Protein AF-A7RT12-F1 (afdb_monomer)

pLDDT: mean 87.35, std 10.57, range [43.41, 96.38]

Structure (mmCIF, N/CA/C/O backbone):
d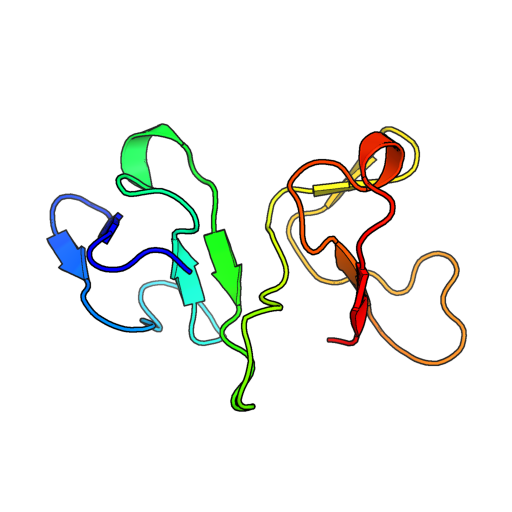ata_AF-A7RT12-F1
#
_entry.id   AF-A7RT12-F1
#
loop_
_atom_site.group_PDB
_atom_site.id
_atom_site.type_symbol
_atom_site.label_atom_id
_atom_site.label_alt_id
_atom_site.label_comp_id
_atom_site.label_asym_id
_atom_site.label_entity_id
_atom_site.label_seq_id
_atom_site.pdbx_PDB_ins_code
_atom_site.Cartn_x
_atom_site.Cartn_y
_atom_site.Cartn_z
_atom_site.occupancy
_atom_site.B_iso_or_equiv
_atom_site.auth_seq_id
_atom_site.auth_comp_id
_atom_site.auth_asym_id
_atom_site.auth_atom_id
_atom_site.pdbx_PDB_model_num
ATOM 1 N N . CYS A 1 1 ? 4.682 2.999 10.184 1.00 82.56 1 CYS A N 1
ATOM 2 C CA . CYS A 1 1 ? 3.494 2.591 10.966 1.00 82.56 1 CYS A CA 1
ATOM 3 C C . CYS A 1 1 ? 3.199 3.643 12.015 1.00 82.56 1 CYS A C 1
ATOM 5 O O . CYS A 1 1 ? 4.141 4.276 12.472 1.00 82.56 1 CYS A O 1
ATOM 7 N N . VAL A 1 2 ? 1.942 3.785 12.434 1.00 87.81 2 VAL A N 1
ATOM 8 C CA . VAL A 1 2 ? 1.566 4.548 13.631 1.00 87.81 2 VAL A CA 1
ATOM 9 C C . VAL A 1 2 ? 0.986 3.576 14.649 1.00 87.81 2 VAL A C 1
ATOM 11 O O . VAL A 1 2 ? 0.117 2.773 14.316 1.00 87.81 2 VAL A O 1
ATOM 14 N N . PHE A 1 3 ? 1.490 3.632 15.877 1.00 88.50 3 PHE A N 1
ATOM 15 C CA . PHE A 1 3 ? 0.986 2.843 16.994 1.00 88.50 3 PHE A CA 1
ATOM 16 C C . PHE A 1 3 ? 0.623 3.781 18.152 1.00 88.50 3 PHE A C 1
ATOM 18 O O . PHE A 1 3 ? 1.405 4.685 18.446 1.00 88.50 3 PHE A O 1
ATOM 25 N N . PRO A 1 4 ? -0.518 3.567 18.830 1.00 93.25 4 PRO A N 1
ATOM 26 C CA . PRO A 1 4 ? -1.614 2.675 18.445 1.00 93.25 4 PRO A CA 1
ATOM 27 C C . PRO A 1 4 ? -2.333 3.132 17.167 1.00 93.25 4 PRO A C 1
ATOM 29 O O . PRO A 1 4 ? -2.418 4.326 16.893 1.00 93.25 4 PRO A O 1
ATOM 32 N N . PHE A 1 5 ? -2.941 2.188 16.448 1.00 94.19 5 PHE A N 1
ATOM 33 C CA . PHE A 1 5 ? -3.926 2.498 15.408 1.00 94.19 5 PHE A CA 1
ATOM 34 C C . PHE A 1 5 ? -5.254 1.772 15.627 1.00 94.19 5 PHE A C 1
ATOM 36 O O . PHE A 1 5 ? -5.295 0.698 16.229 1.00 94.19 5 PHE A O 1
ATOM 43 N N . VAL A 1 6 ? -6.345 2.355 15.131 1.00 96.38 6 VAL A N 1
ATOM 44 C CA . VAL A 1 6 ? -7.689 1.759 15.157 1.00 96.38 6 VAL A CA 1
ATOM 45 C C . VAL A 1 6 ? -7.967 1.039 13.841 1.00 96.38 6 VAL A C 1
ATOM 47 O O . VAL A 1 6 ? -7.794 1.630 12.779 1.00 96.38 6 VAL A O 1
ATOM 50 N N . TYR A 1 7 ? -8.406 -0.219 13.919 1.00 95.44 7 TYR A N 1
ATOM 51 C CA . TYR A 1 7 ? -8.929 -1.011 12.805 1.00 95.44 7 TYR A CA 1
ATOM 52 C C . TYR A 1 7 ? -10.162 -1.802 13.253 1.00 95.44 7 TYR A C 1
ATOM 54 O O . TYR A 1 7 ? -10.099 -2.590 14.200 1.00 95.44 7 TYR A O 1
ATOM 62 N N . ARG A 1 8 ? -11.283 -1.603 12.560 1.00 94.06 8 ARG A N 1
ATOM 63 C CA . ARG A 1 8 ? -12.617 -2.152 12.853 1.00 94.06 8 ARG A CA 1
ATOM 64 C C . ARG A 1 8 ? -13.018 -1.943 14.314 1.00 94.06 8 ARG A C 1
ATOM 66 O O . ARG A 1 8 ? -13.447 -2.881 14.982 1.00 94.06 8 ARG A O 1
ATOM 73 N N . GLY A 1 9 ? -12.803 -0.729 14.818 1.00 94.56 9 GLY A N 1
ATOM 74 C CA . GLY A 1 9 ? -13.089 -0.358 16.209 1.00 94.56 9 GLY A CA 1
ATOM 75 C C . GLY A 1 9 ? -12.146 -0.960 17.262 1.00 94.56 9 GLY A C 1
ATOM 76 O O . GLY A 1 9 ? -12.314 -0.689 18.448 1.00 94.56 9 GLY A O 1
ATOM 77 N N . LYS A 1 10 ? -11.131 -1.743 16.869 1.00 95.38 10 LYS A N 1
ATOM 78 C CA . LYS A 1 10 ? -10.129 -2.312 17.781 1.00 95.38 10 LYS A CA 1
ATOM 79 C C . LYS A 1 10 ? -8.807 -1.555 17.680 1.00 95.38 10 LYS A C 1
ATOM 81 O O . LYS A 1 10 ? -8.356 -1.227 16.587 1.00 95.38 10 LYS A O 1
ATOM 86 N N . ARG A 1 11 ? -8.164 -1.310 18.824 1.00 94.94 11 ARG A N 1
ATOM 87 C CA . ARG A 1 11 ? -6.817 -0.725 18.895 1.00 94.94 11 ARG A CA 1
ATOM 88 C C . ARG A 1 11 ? -5.735 -1.791 18.717 1.00 94.94 11 ARG A C 1
ATOM 90 O O . ARG A 1 11 ? -5.801 -2.856 19.330 1.00 94.94 11 ARG A O 1
ATOM 97 N N . TYR A 1 12 ? -4.724 -1.468 17.920 1.00 92.50 12 TYR A N 1
ATOM 98 C CA . TYR A 1 12 ? -3.557 -2.296 17.640 1.00 92.50 12 TYR A CA 1
ATOM 99 C C . TYR A 1 12 ? -2.276 -1.525 17.974 1.00 92.50 12 TYR A C 1
ATOM 101 O O . TYR A 1 12 ? -2.044 -0.439 17.449 1.00 92.50 12 TYR A O 1
ATOM 109 N N . ASN A 1 13 ? -1.438 -2.108 18.836 1.00 92.12 13 ASN A N 1
ATOM 110 C CA . ASN A 1 13 ? -0.144 -1.547 19.260 1.00 92.12 13 ASN A CA 1
ATOM 111 C C . ASN A 1 13 ? 1.048 -2.147 18.498 1.00 92.12 13 ASN A C 1
ATOM 113 O O . ASN A 1 13 ? 2.198 -1.846 18.793 1.00 92.12 13 ASN A O 1
ATOM 117 N N . SER A 1 14 ? 0.777 -3.044 17.557 1.00 89.06 14 SER A N 1
ATOM 118 C CA . SER A 1 14 ? 1.780 -3.741 16.766 1.00 89.06 14 SER A CA 1
ATOM 119 C C . SER A 1 14 ? 1.190 -4.137 15.418 1.00 89.06 14 SER A C 1
ATOM 121 O O . SER A 1 14 ? -0.018 -4.021 15.179 1.00 89.06 14 SER A O 1
ATOM 123 N N . CYS A 1 15 ? 2.053 -4.589 14.514 1.00 89.31 15 CYS A N 1
ATOM 124 C CA . CYS A 1 15 ? 1.627 -5.128 13.234 1.00 89.31 15 CYS A CA 1
ATOM 125 C C . CYS A 1 15 ? 0.658 -6.299 13.431 1.00 89.31 15 CYS A C 1
ATOM 127 O O . CYS A 1 15 ? 0.903 -7.203 14.228 1.00 89.31 15 CYS A O 1
ATOM 129 N N . THR A 1 16 ? -0.423 -6.320 12.660 1.00 88.94 16 THR A N 1
ATOM 130 C CA . THR A 1 16 ? -1.433 -7.374 12.702 1.00 88.94 16 THR A CA 1
ATOM 131 C C . THR A 1 16 ? -1.521 -8.108 11.371 1.00 88.94 16 THR A C 1
ATOM 133 O O . THR A 1 16 ? -1.256 -7.543 10.319 1.00 88.94 16 THR A O 1
ATOM 136 N N . ARG A 1 17 ? -1.918 -9.382 11.391 1.00 90.00 17 ARG A N 1
ATOM 137 C CA . ARG A 1 17 ? -2.290 -10.143 10.180 1.00 90.00 17 ARG A CA 1
ATOM 138 C C . ARG A 1 17 ? -3.808 -10.166 9.968 1.00 90.00 17 ARG A C 1
ATOM 140 O O . ARG A 1 17 ? -4.318 -10.974 9.197 1.00 90.00 17 ARG A O 1
ATOM 147 N N . ALA A 1 18 ? -4.551 -9.307 10.672 1.00 90.00 18 ALA A N 1
ATOM 148 C CA . ALA A 1 18 ? -6.004 -9.252 10.579 1.00 90.00 18 ALA A CA 1
ATOM 149 C C . ALA A 1 18 ? -6.446 -9.002 9.128 1.00 90.00 18 ALA A C 1
ATOM 151 O O . ALA A 1 18 ? -6.123 -7.964 8.553 1.00 90.00 18 ALA A O 1
ATOM 152 N N . ARG A 1 19 ? -7.168 -9.977 8.553 1.00 87.94 19 ARG A N 1
ATOM 153 C CA . ARG A 1 19 ? -7.659 -9.980 7.161 1.00 87.94 19 ARG A CA 1
ATOM 154 C C . ARG A 1 19 ? -6.589 -9.652 6.110 1.00 87.94 19 ARG A C 1
ATOM 156 O O . ARG A 1 19 ? -6.891 -9.012 5.106 1.00 87.94 19 ARG A O 1
ATOM 163 N N . HIS A 1 20 ? -5.348 -10.085 6.328 1.00 84.25 20 HIS A N 1
ATOM 164 C CA . HIS A 1 20 ? -4.259 -9.789 5.406 1.00 84.25 20 HIS A CA 1
ATOM 165 C C . HIS A 1 20 ? -3.218 -10.913 5.352 1.00 84.25 20 HIS A C 1
ATOM 167 O O . HIS A 1 20 ? -2.898 -11.534 6.364 1.00 84.25 20 HIS A O 1
ATOM 173 N N . ASN A 1 21 ? -2.642 -11.150 4.171 1.00 84.44 21 ASN A N 1
ATOM 174 C CA . ASN A 1 21 ? -1.680 -12.242 3.961 1.00 84.44 21 ASN A CA 1
ATOM 175 C C . ASN A 1 21 ? -0.321 -11.970 4.639 1.00 84.44 21 ASN A C 1
ATOM 177 O O . ASN A 1 21 ? 0.354 -12.891 5.111 1.00 84.44 21 ASN A O 1
ATOM 181 N N . ARG A 1 22 ? 0.066 -10.691 4.724 1.00 81.31 22 ARG A N 1
ATOM 182 C CA . ARG A 1 22 ? 1.290 -10.204 5.385 1.00 81.31 22 ARG A CA 1
ATOM 183 C C . ARG A 1 22 ? 0.938 -9.352 6.610 1.00 81.31 22 ARG A C 1
ATOM 185 O O . ARG A 1 22 ? -0.112 -8.705 6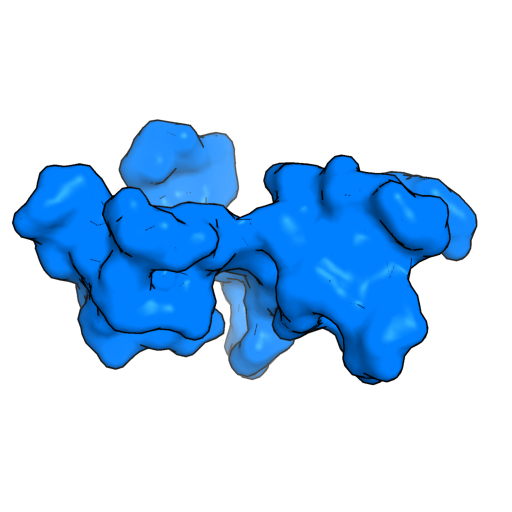.582 1.00 81.31 22 ARG A O 1
ATOM 192 N N . PRO A 1 23 ? 1.785 -9.340 7.659 1.00 87.81 23 PRO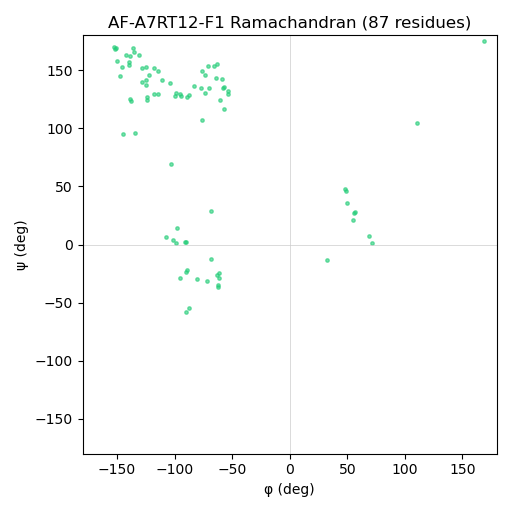 A N 1
ATOM 193 C CA . PRO A 1 23 ? 1.605 -8.429 8.782 1.00 87.81 23 PRO A CA 1
ATOM 194 C C . PRO A 1 23 ? 1.615 -6.984 8.288 1.00 87.81 23 PRO A C 1
ATOM 196 O O . PRO A 1 23 ? 2.455 -6.598 7.476 1.00 87.81 23 PRO A O 1
ATOM 199 N N . TRP A 1 24 ? 0.664 -6.202 8.773 1.00 88.88 24 TRP A N 1
ATOM 200 C CA . TRP A 1 24 ? 0.431 -4.834 8.351 1.00 88.88 24 TRP A CA 1
ATOM 201 C C . TRP A 1 24 ? 0.113 -3.935 9.543 1.00 88.88 24 TRP A C 1
ATOM 203 O O . TRP A 1 24 ? -0.243 -4.401 10.626 1.00 88.88 24 TRP A O 1
ATOM 213 N N . CYS A 1 25 ? 0.248 -2.635 9.339 1.00 90.06 25 CYS A N 1
ATOM 214 C CA . CYS A 1 25 ? -0.062 -1.597 10.313 1.00 90.06 25 CYS A CA 1
ATOM 215 C C . CYS A 1 25 ? -0.747 -0.423 9.611 1.00 90.06 25 CYS A C 1
ATOM 217 O O . CYS A 1 25 ? -0.520 -0.198 8.419 1.00 90.06 25 CYS A O 1
ATOM 219 N N . ALA A 1 26 ? -1.545 0.366 10.326 1.00 91.56 26 ALA A N 1
ATOM 220 C CA . ALA A 1 26 ? -1.942 1.657 9.780 1.00 91.56 26 ALA A CA 1
ATOM 221 C C . ALA A 1 26 ? -0.748 2.621 9.777 1.00 91.56 26 ALA A C 1
ATOM 223 O O . ALA A 1 26 ? 0.185 2.503 10.582 1.00 91.56 26 ALA A O 1
ATOM 224 N N . ILE A 1 27 ? -0.778 3.587 8.862 1.00 88.19 27 ILE A N 1
ATOM 225 C CA . ILE A 1 27 ? 0.160 4.722 8.874 1.00 88.19 27 ILE A CA 1
ATOM 226 C C . ILE A 1 27 ? -0.466 6.003 9.429 1.00 88.19 27 ILE A C 1
ATOM 228 O O . ILE A 1 27 ? 0.179 7.045 9.454 1.00 88.19 27 ILE A O 1
ATOM 232 N N . THR A 1 28 ? -1.709 5.911 9.892 1.00 91.00 28 THR A N 1
ATOM 233 C CA . THR A 1 28 ? -2.434 6.961 10.601 1.00 91.00 28 THR A CA 1
ATOM 234 C C . THR A 1 28 ? -3.064 6.376 11.871 1.00 91.00 28 THR A C 1
ATOM 236 O O . THR A 1 28 ? -3.180 5.151 11.988 1.00 91.00 28 THR A O 1
ATOM 239 N N . PRO A 1 29 ? -3.486 7.208 12.840 1.00 94.00 29 PRO A N 1
ATOM 240 C CA . PRO A 1 29 ? -4.127 6.721 14.063 1.00 94.00 29 PRO A CA 1
ATOM 241 C C . PRO A 1 29 ? -5.446 5.965 13.831 1.00 94.00 29 PRO A C 1
ATOM 243 O O . PRO A 1 29 ? -5.831 5.146 14.667 1.00 94.00 29 PRO A O 1
ATOM 246 N N . ASN A 1 30 ? -6.154 6.218 12.724 1.00 95.06 30 ASN A N 1
ATOM 247 C CA . ASN A 1 30 ? -7.456 5.612 12.457 1.00 95.06 30 ASN A CA 1
ATOM 248 C C . ASN A 1 30 ? -7.570 5.086 11.020 1.00 95.06 30 ASN A C 1
ATOM 250 O O . ASN A 1 30 ? -7.950 5.803 10.094 1.00 95.06 30 ASN A O 1
ATOM 254 N N . TYR A 1 31 ? -7.310 3.788 10.850 1.00 93.56 31 TYR A N 1
ATOM 255 C CA . TYR A 1 31 ? -7.467 3.132 9.555 1.00 93.56 31 TYR A CA 1
ATOM 256 C C . TYR A 1 31 ? -8.913 3.173 9.056 1.00 93.56 31 TYR A C 1
ATOM 258 O O . TYR A 1 31 ? -9.133 3.264 7.851 1.00 93.56 31 TYR A O 1
ATOM 266 N N . ASP A 1 32 ? -9.900 3.092 9.949 1.00 93.00 32 ASP A N 1
ATOM 267 C CA . ASP A 1 32 ? -11.308 2.999 9.549 1.00 93.00 32 ASP A CA 1
ATOM 268 C 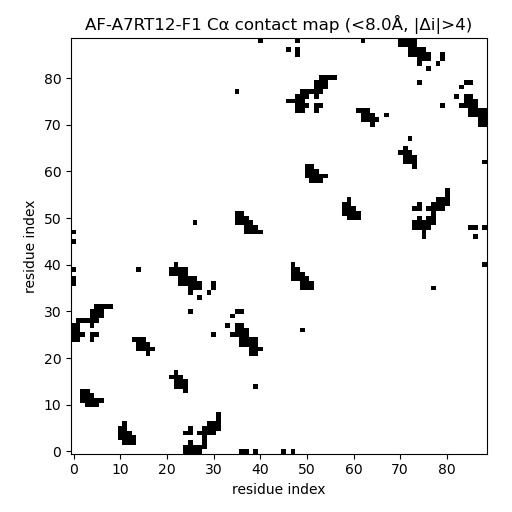C . ASP A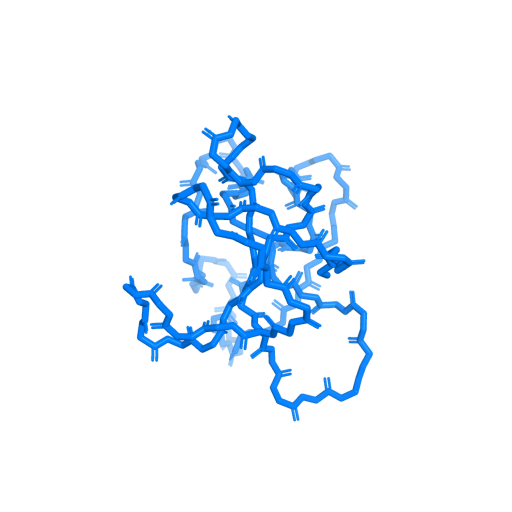 1 32 ? -11.772 4.257 8.797 1.00 93.00 32 ASP A C 1
ATOM 270 O O . ASP A 1 32 ? -12.648 4.174 7.932 1.00 93.00 32 ASP A O 1
ATOM 274 N N . VAL A 1 33 ? -11.125 5.395 9.072 1.00 93.69 33 VAL A N 1
ATOM 275 C CA . VAL A 1 33 ? -11.338 6.672 8.382 1.00 93.69 33 VAL A CA 1
ATOM 276 C C . VAL A 1 33 ? -10.404 6.796 7.178 1.00 93.69 33 VAL A C 1
ATOM 278 O O . VAL A 1 33 ? -10.868 6.913 6.043 1.00 93.69 33 VAL A O 1
ATOM 281 N N . ASP A 1 34 ? -9.092 6.721 7.408 1.00 91.38 34 ASP A N 1
ATOM 282 C CA . ASP A 1 34 ? -8.098 7.108 6.400 1.00 91.38 34 ASP A CA 1
ATOM 283 C C . ASP A 1 34 ? -7.843 6.014 5.357 1.00 91.38 34 ASP A C 1
ATOM 285 O O . ASP A 1 34 ? -7.491 6.291 4.209 1.00 91.38 34 ASP A O 1
ATOM 289 N N . LYS A 1 35 ? -8.008 4.746 5.754 1.00 91.00 35 LYS A N 1
ATOM 290 C CA . LYS A 1 35 ? -7.728 3.546 4.945 1.00 91.00 35 LYS A CA 1
ATOM 291 C C . LYS A 1 35 ? -6.294 3.506 4.408 1.00 91.00 35 LYS A C 1
ATOM 293 O O . LYS A 1 35 ? -6.030 2.897 3.369 1.00 91.00 35 LYS A O 1
ATOM 298 N N . LEU A 1 36 ? -5.374 4.149 5.127 1.00 88.81 36 LEU A N 1
ATOM 299 C CA . LEU A 1 36 ? -3.952 4.180 4.827 1.00 88.81 36 LEU A CA 1
ATOM 300 C C . LEU A 1 36 ? -3.209 3.178 5.702 1.00 88.81 36 LEU A C 1
ATOM 302 O O . LEU A 1 36 ? -3.316 3.178 6.932 1.00 88.81 36 LEU A O 1
ATOM 306 N N . TRP A 1 37 ? -2.424 2.323 5.065 1.00 90.19 37 TRP A N 1
ATOM 307 C CA . TRP A 1 37 ? -1.749 1.235 5.751 1.00 90.19 37 TRP A CA 1
ATOM 308 C C . TRP A 1 37 ? -0.447 0.851 5.072 1.00 90.19 37 TRP A C 1
ATOM 310 O O . TRP A 1 37 ? -0.162 1.286 3.960 1.00 90.19 37 TRP A O 1
ATOM 320 N N . GLY A 1 38 ? 0.346 0.028 5.747 1.00 87.94 38 GLY A N 1
ATOM 321 C CA . GLY A 1 38 ? 1.565 -0.514 5.184 1.00 87.94 38 GLY A CA 1
ATOM 322 C C . GLY A 1 38 ? 1.881 -1.922 5.639 1.00 87.94 38 GLY A C 1
ATOM 323 O O . GLY A 1 38 ? 1.481 -2.345 6.722 1.00 87.94 38 GLY A O 1
ATOM 324 N N . ASN A 1 39 ? 2.599 -2.657 4.788 1.00 86.12 39 ASN A N 1
ATOM 325 C CA . ASN A 1 39 ? 3.142 -3.960 5.160 1.00 86.12 39 ASN A CA 1
ATOM 326 C C . ASN A 1 39 ? 4.324 -3.751 6.101 1.00 86.12 39 ASN A C 1
ATOM 328 O O . ASN A 1 39 ? 5.248 -3.004 5.784 1.00 86.12 39 ASN A O 1
ATOM 332 N N . CYS A 1 40 ? 4.321 -4.469 7.215 1.00 79.75 40 CYS A N 1
ATOM 333 C CA . CYS A 1 40 ? 5.482 -4.545 8.078 1.00 79.75 40 CYS A CA 1
ATOM 334 C C . CYS A 1 40 ? 6.499 -5.482 7.424 1.00 79.75 40 CYS A C 1
ATOM 336 O O . CYS A 1 40 ? 6.290 -6.697 7.364 1.00 79.75 40 CYS A O 1
ATOM 338 N N . ALA A 1 41 ? 7.582 -4.922 6.890 1.00 69.94 41 ALA A N 1
ATOM 339 C CA . ALA A 1 41 ? 8.755 -5.710 6.544 1.00 69.94 41 ALA A CA 1
ATOM 340 C C . ALA A 1 41 ? 9.418 -6.154 7.857 1.00 69.94 41 ALA A C 1
ATOM 342 O O . ALA A 1 41 ? 9.547 -5.358 8.781 1.00 69.94 41 ALA A O 1
ATOM 343 N N . GLY A 1 42 ? 9.815 -7.422 7.973 1.00 56.72 42 GLY A N 1
ATOM 344 C CA . GLY A 1 42 ? 10.474 -7.973 9.168 1.00 56.72 42 GLY A CA 1
ATOM 345 C C . GLY A 1 42 ? 11.895 -7.441 9.417 1.00 56.72 42 GLY A C 1
ATOM 346 O O . GLY A 1 42 ? 12.721 -8.167 9.956 1.00 56.72 42 GLY A O 1
ATOM 347 N N . GLY A 1 43 ? 12.200 -6.216 8.990 1.00 43.62 43 GLY A N 1
ATOM 348 C CA . GLY A 1 43 ? 13.500 -5.568 9.092 1.00 43.62 43 GLY A CA 1
ATOM 349 C C . GLY A 1 43 ? 13.376 -4.226 9.803 1.00 43.62 43 GLY A C 1
ATOM 350 O O . GLY A 1 43 ? 12.399 -3.503 9.632 1.00 43.62 43 GLY A O 1
ATOM 351 N N . ARG A 1 44 ? 14.373 -3.933 10.638 1.00 43.41 44 ARG A N 1
ATOM 352 C CA . ARG A 1 44 ? 14.530 -2.687 11.393 1.00 43.41 44 ARG A CA 1
ATOM 353 C C . ARG A 1 44 ? 14.470 -1.472 10.458 1.00 43.41 44 ARG A C 1
ATOM 355 O O . ARG A 1 44 ? 15.216 -1.436 9.487 1.00 43.41 44 ARG A O 1
ATOM 362 N N . GLY A 1 45 ? 13.671 -0.474 10.824 1.00 49.03 45 GLY A N 1
ATOM 363 C CA . GLY A 1 45 ? 13.712 0.863 10.230 1.00 49.03 45 GLY A CA 1
ATOM 364 C C . GLY A 1 45 ? 12.490 1.186 9.378 1.00 49.03 45 GLY A C 1
ATOM 365 O O . GLY A 1 45 ? 12.344 0.657 8.286 1.00 49.03 45 GLY A O 1
ATOM 366 N N . ASP A 1 46 ? 11.614 2.014 9.947 1.00 53.41 46 ASP A N 1
ATOM 367 C CA . ASP A 1 46 ? 10.807 3.149 9.448 1.00 53.41 46 ASP A CA 1
ATOM 368 C C . ASP A 1 46 ? 10.258 3.222 8.005 1.00 53.41 46 ASP A C 1
ATOM 370 O O . ASP A 1 46 ? 9.338 4.001 7.749 1.00 53.41 46 ASP A O 1
ATOM 374 N N . GLU A 1 47 ? 10.700 2.396 7.065 1.00 67.50 47 GLU A N 1
ATOM 375 C CA . GLU A 1 47 ? 10.331 2.456 5.652 1.00 67.50 47 GLU A CA 1
ATOM 376 C C . GLU A 1 47 ? 9.314 1.362 5.306 1.00 67.50 47 GLU A C 1
ATOM 378 O O . GLU A 1 47 ? 9.576 0.389 4.601 1.00 67.50 47 GLU A O 1
ATOM 383 N N . CYS A 1 48 ? 8.099 1.524 5.831 1.00 75.81 48 CYS A N 1
ATOM 384 C CA . CYS A 1 48 ? 6.964 0.696 5.427 1.00 75.81 48 CYS A CA 1
ATOM 385 C C . CYS A 1 48 ? 6.434 1.149 4.063 1.00 75.81 48 CYS A C 1
ATOM 387 O O . CYS A 1 48 ? 6.169 2.332 3.854 1.00 75.81 48 CYS A O 1
ATOM 389 N N . CYS A 1 49 ? 6.169 0.193 3.172 1.00 86.00 49 CYS A N 1
ATOM 390 C CA . CYS A 1 49 ? 5.358 0.441 1.985 1.00 86.00 49 CYS A CA 1
ATOM 391 C C . CYS A 1 49 ? 4.013 1.051 2.371 1.00 86.00 49 CYS A C 1
ATOM 393 O O . CYS A 1 49 ? 3.319 0.463 3.194 1.00 86.00 49 CYS A O 1
ATOM 395 N N . VAL A 1 50 ? 3.612 2.150 1.743 1.00 88.12 50 VAL A N 1
ATOM 396 C CA . VAL A 1 50 ? 2.310 2.783 1.959 1.00 88.12 50 VAL A CA 1
ATOM 397 C C . VAL A 1 50 ? 1.342 2.367 0.865 1.00 88.12 50 VAL A C 1
ATOM 399 O O . VAL A 1 50 ? 1.634 2.460 -0.325 1.00 88.12 50 VAL A O 1
ATOM 402 N N . PHE A 1 51 ? 0.161 1.928 1.279 1.00 89.00 51 PHE A N 1
ATOM 403 C CA . PHE A 1 51 ? -0.936 1.550 0.409 1.00 89.00 51 PHE A CA 1
ATOM 404 C C . PHE A 1 51 ? -2.223 2.269 0.834 1.00 89.00 51 PHE A C 1
ATOM 406 O O . PHE A 1 51 ? -2.520 2.350 2.030 1.00 89.00 51 PHE A O 1
ATOM 413 N N . PRO A 1 52 ? -3.029 2.744 -0.131 1.00 92.12 52 PRO A N 1
ATOM 414 C CA . PRO A 1 52 ? -2.689 2.931 -1.546 1.00 92.12 52 PRO A CA 1
ATOM 415 C C . PRO A 1 52 ? -1.563 3.954 -1.776 1.00 92.12 52 PRO A C 1
ATOM 417 O O . PRO A 1 52 ? -1.429 4.906 -1.012 1.00 92.12 52 PRO A O 1
ATOM 420 N N . PHE A 1 53 ? -0.849 3.830 -2.896 1.00 93.38 53 PHE A N 1
ATOM 421 C CA . PHE A 1 53 ? 0.020 4.897 -3.397 1.00 93.38 53 PHE A CA 1
ATOM 422 C C . PHE A 1 53 ? -0.241 5.245 -4.860 1.00 93.38 53 PHE A C 1
ATOM 424 O O . PHE A 1 53 ? -0.682 4.403 -5.644 1.00 93.38 53 PHE A O 1
ATOM 431 N N . ILE A 1 54 ? 0.041 6.493 -5.233 1.00 94.88 54 ILE A N 1
ATOM 432 C CA . ILE A 1 54 ? -0.071 6.984 -6.611 1.00 94.88 54 ILE A CA 1
ATOM 433 C C . ILE A 1 54 ? 1.287 6.881 -7.306 1.00 94.88 54 ILE A C 1
ATOM 435 O O . ILE A 1 54 ? 2.269 7.392 -6.780 1.00 94.88 54 ILE A O 1
ATOM 439 N N . TYR A 1 55 ? 1.328 6.246 -8.480 1.00 95.31 55 TYR A N 1
ATOM 440 C CA . TYR A 1 55 ? 2.483 6.212 -9.378 1.00 95.31 55 TYR A CA 1
ATOM 441 C C . TYR A 1 55 ? 2.060 6.358 -10.844 1.00 95.31 55 TYR A C 1
ATOM 443 O O . TYR A 1 55 ? 1.263 5.563 -11.358 1.00 95.31 55 TYR A O 1
ATOM 451 N N . LYS A 1 56 ? 2.628 7.344 -11.542 1.00 93.81 56 LYS A N 1
ATOM 452 C CA . LYS A 1 56 ? 2.264 7.756 -12.904 1.00 93.81 56 LYS A CA 1
ATOM 453 C C . LYS A 1 56 ? 0.747 7.915 -13.058 1.00 93.81 56 LYS A C 1
ATOM 455 O O . LYS A 1 56 ? 0.150 7.327 -13.962 1.00 93.81 56 LYS A O 1
ATOM 460 N N . GLY A 1 57 ? 0.119 8.613 -12.108 1.00 94.38 57 GLY A N 1
ATOM 461 C CA . GLY A 1 57 ? -1.327 8.857 -12.073 1.00 94.38 57 GLY A CA 1
ATOM 462 C C . GLY A 1 57 ? -2.199 7.623 -11.803 1.00 94.38 57 GLY A C 1
ATOM 463 O O . GLY A 1 57 ? -3.421 7.710 -11.894 1.00 94.38 57 GLY A O 1
ATOM 464 N N . ARG A 1 58 ? -1.614 6.462 -11.475 1.00 94.31 58 ARG A N 1
ATOM 465 C CA . ARG A 1 58 ? -2.355 5.229 -11.154 1.00 94.31 58 ARG A CA 1
ATOM 466 C C . ARG A 1 58 ? -2.216 4.865 -9.684 1.00 94.31 58 ARG A C 1
ATOM 468 O O . ARG A 1 58 ? -1.135 4.982 -9.117 1.00 94.31 58 ARG A O 1
ATOM 475 N N . ARG A 1 59 ? -3.302 4.369 -9.090 1.00 93.75 59 ARG A N 1
ATOM 476 C CA . ARG A 1 59 ? -3.351 3.917 -7.696 1.00 93.75 59 ARG A CA 1
ATOM 477 C C . ARG A 1 59 ? -2.932 2.448 -7.588 1.00 93.75 59 ARG A C 1
ATOM 479 O O . ARG A 1 59 ? -3.487 1.599 -8.281 1.00 93.75 59 ARG A O 1
ATOM 486 N N . TYR A 1 60 ? -1.993 2.151 -6.698 1.00 92.56 60 TYR A N 1
ATOM 487 C CA . TYR A 1 60 ? -1.501 0.804 -6.407 1.00 92.56 60 TYR A CA 1
ATOM 488 C C . TYR A 1 60 ? -1.798 0.450 -4.952 1.00 92.56 60 TYR A C 1
ATOM 490 O O . TYR A 1 60 ? -1.484 1.216 -4.046 1.00 92.56 60 TYR A O 1
ATOM 498 N N . ASN A 1 61 ? -2.398 -0.721 -4.730 1.00 90.38 61 ASN A N 1
ATOM 499 C CA . ASN A 1 61 ? -2.726 -1.251 -3.396 1.00 90.38 61 ASN A CA 1
ATOM 500 C C . ASN A 1 61 ? -1.811 -2.418 -2.982 1.00 90.38 61 ASN A C 1
ATOM 502 O O . ASN A 1 61 ? -2.056 -3.080 -1.981 1.00 90.38 61 ASN A O 1
ATOM 506 N N . ALA A 1 62 ? -0.797 -2.706 -3.791 1.00 88.50 62 ALA A N 1
ATOM 507 C CA . ALA A 1 62 ? 0.182 -3.752 -3.566 1.00 88.50 62 ALA A CA 1
ATOM 508 C C . ALA A 1 62 ? 1.490 -3.355 -4.249 1.00 88.50 62 ALA A C 1
ATOM 510 O O . ALA A 1 62 ? 1.535 -2.416 -5.051 1.00 88.50 62 ALA A O 1
ATOM 511 N N . CYS A 1 63 ? 2.554 -4.081 -3.933 1.00 89.69 63 CYS A N 1
ATOM 512 C CA . CYS A 1 63 ? 3.830 -3.908 -4.601 1.00 89.69 63 CYS A CA 1
ATOM 513 C C . CYS A 1 63 ? 3.692 -4.148 -6.105 1.00 89.69 63 CYS A C 1
ATOM 515 O O . CYS A 1 63 ? 2.971 -5.045 -6.544 1.00 89.69 63 CYS A O 1
ATOM 517 N N . THR A 1 64 ? 4.409 -3.364 -6.899 1.00 90.69 64 THR A N 1
ATOM 518 C CA . THR A 1 64 ? 4.362 -3.423 -8.357 1.00 90.69 64 THR A CA 1
ATOM 519 C C . THR A 1 64 ? 5.743 -3.703 -8.927 1.00 90.69 64 THR A C 1
ATOM 521 O O . THR A 1 64 ? 6.748 -3.257 -8.391 1.00 90.69 64 THR A O 1
ATOM 524 N N . ARG A 1 65 ? 5.819 -4.441 -10.037 1.00 93.06 65 ARG A N 1
ATOM 525 C CA . ARG A 1 65 ? 7.066 -4.610 -10.814 1.00 93.06 65 ARG A CA 1
ATOM 526 C C . ARG A 1 65 ? 7.207 -3.557 -11.915 1.00 93.06 65 ARG A C 1
ATOM 528 O O . ARG A 1 65 ? 8.147 -3.591 -12.704 1.00 93.06 65 ARG A O 1
ATOM 535 N N . ARG A 1 66 ? 6.256 -2.623 -12.006 1.00 91.56 66 ARG A N 1
ATOM 536 C CA . ARG A 1 66 ? 6.209 -1.638 -13.087 1.00 91.56 66 ARG A CA 1
ATOM 537 C C . ARG A 1 66 ? 7.469 -0.780 -13.070 1.00 91.56 66 ARG A C 1
ATOM 539 O O . ARG A 1 66 ? 7.759 -0.151 -12.061 1.00 91.56 66 ARG A O 1
ATOM 546 N N . ASN A 1 67 ? 8.183 -0.742 -14.192 1.00 88.06 67 ASN A N 1
ATOM 547 C CA . ASN A 1 67 ? 9.453 -0.025 -14.341 1.00 88.06 67 ASN A CA 1
ATOM 548 C C . ASN A 1 67 ? 10.540 -0.441 -13.326 1.00 88.06 67 ASN A C 1
ATOM 550 O O . ASN A 1 67 ? 11.415 0.360 -13.016 1.00 88.06 67 ASN A O 1
ATOM 5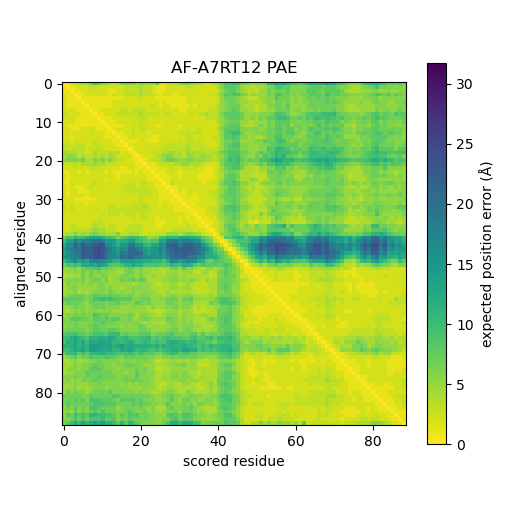54 N N . SER A 1 68 ? 10.517 -1.687 -12.836 1.00 89.56 68 SER A N 1
ATOM 555 C CA . SER A 1 68 ? 11.581 -2.247 -11.997 1.00 89.56 68 SER A CA 1
ATOM 556 C C . SER A 1 68 ? 12.132 -3.532 -12.604 1.00 89.56 68 SER A C 1
ATOM 558 O O . SER A 1 68 ? 11.386 -4.461 -12.903 1.00 89.56 68 SER A O 1
ATOM 560 N N . LYS A 1 69 ? 13.459 -3.585 -12.769 1.00 87.94 69 LYS A N 1
ATOM 561 C CA . LYS A 1 69 ? 14.178 -4.767 -13.274 1.00 87.94 69 LYS A CA 1
ATOM 562 C C . LYS A 1 69 ? 14.606 -5.731 -12.163 1.00 87.94 69 LYS A C 1
ATOM 564 O O . LYS A 1 69 ? 14.873 -6.889 -12.447 1.00 87.94 69 LYS A O 1
ATOM 569 N N . ARG A 1 70 ? 14.708 -5.252 -10.917 1.00 86.88 70 ARG A N 1
ATOM 570 C CA . ARG A 1 70 ? 15.282 -6.014 -9.792 1.00 86.88 70 ARG A CA 1
ATOM 571 C C . ARG A 1 70 ? 14.239 -6.746 -8.952 1.00 86.88 70 ARG A C 1
ATOM 573 O O . ARG A 1 70 ? 14.547 -7.778 -8.375 1.00 86.88 70 ARG A O 1
ATOM 580 N N . GLY A 1 71 ? 13.013 -6.235 -8.882 1.00 87.50 71 GLY A N 1
ATOM 581 C CA . GLY A 1 71 ? 11.990 -6.821 -8.021 1.00 87.50 71 GLY A CA 1
ATOM 582 C C . GLY A 1 71 ? 10.748 -5.948 -7.858 1.00 87.50 71 GLY A C 1
ATOM 583 O O . GLY A 1 71 ? 10.701 -4.830 -8.381 1.00 87.50 71 GLY A O 1
ATOM 584 N N . PRO A 1 72 ? 9.714 -6.455 -7.171 1.00 89.62 72 PRO A N 1
ATOM 585 C CA . PRO A 1 72 ? 8.553 -5.652 -6.820 1.00 89.62 72 PRO A CA 1
ATOM 586 C C . PRO A 1 72 ? 8.956 -4.513 -5.874 1.00 89.62 72 PRO A C 1
ATOM 588 O O . PRO A 1 72 ? 9.817 -4.674 -5.017 1.00 89.62 72 PRO A O 1
ATOM 591 N N . TRP A 1 73 ? 8.329 -3.356 -6.036 1.00 90.00 73 TRP A N 1
ATOM 592 C CA . TRP A 1 73 ? 8.580 -2.168 -5.229 1.00 90.00 73 TR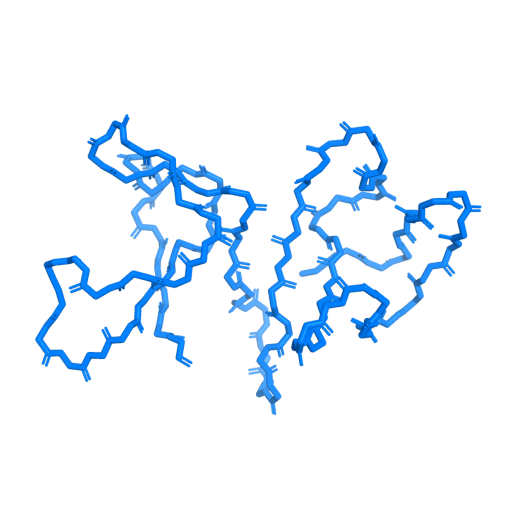P A CA 1
ATOM 593 C C . TRP A 1 73 ? 7.267 -1.512 -4.808 1.00 90.00 73 TRP A C 1
ATOM 595 O O . TRP A 1 73 ? 6.195 -1.808 -5.347 1.00 90.00 73 TRP A O 1
ATOM 605 N N . CYS A 1 74 ? 7.353 -0.616 -3.839 1.00 90.81 74 CYS A N 1
ATOM 606 C CA . CYS A 1 74 ? 6.237 0.156 -3.314 1.00 90.81 74 CYS A CA 1
ATOM 607 C C . CYS A 1 74 ? 6.664 1.600 -3.042 1.00 90.81 74 CYS A C 1
ATOM 609 O O . CYS A 1 74 ? 7.844 1.879 -2.832 1.00 90.81 74 CYS A O 1
ATOM 611 N N . SER A 1 75 ? 5.703 2.520 -3.018 1.00 91.12 75 SER A N 1
ATOM 612 C CA . SER A 1 75 ? 5.949 3.855 -2.471 1.00 91.12 75 SER A CA 1
ATOM 613 C C . SER A 1 75 ? 6.028 3.794 -0.950 1.00 91.12 75 SER A C 1
ATOM 615 O O . SER A 1 75 ? 5.298 3.025 -0.325 1.00 91.12 75 SER A O 1
ATOM 617 N N . LEU A 1 76 ? 6.869 4.636 -0.356 1.00 8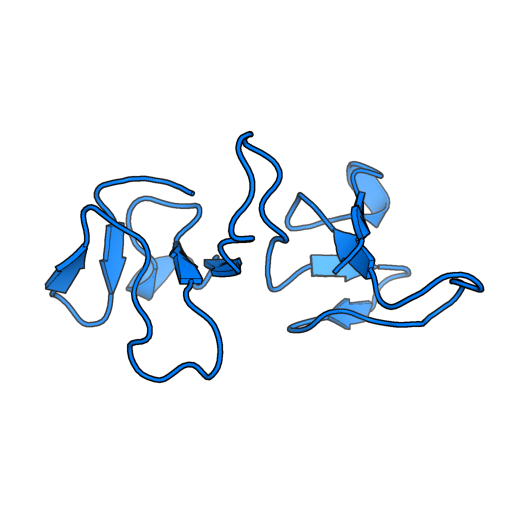8.00 76 LEU A N 1
ATOM 618 C CA . LEU A 1 76 ? 6.922 4.843 1.098 1.00 88.00 76 LEU A CA 1
ATOM 619 C C . LEU A 1 76 ? 5.975 5.968 1.553 1.00 88.00 76 LEU A C 1
ATOM 621 O O . LEU A 1 76 ? 5.916 6.310 2.730 1.00 88.00 76 LEU A O 1
ATOM 625 N N . THR A 1 77 ? 5.229 6.554 0.615 1.00 88.19 77 THR A N 1
ATOM 626 C CA . THR A 1 77 ? 4.203 7.575 0.857 1.00 88.19 77 THR A CA 1
ATOM 627 C C . THR A 1 77 ? 2.944 7.284 0.042 1.00 88.19 77 THR A C 1
ATOM 629 O O . THR A 1 77 ? 2.946 6.449 -0.866 1.00 88.19 77 THR A O 1
ATOM 632 N N . ASN A 1 78 ? 1.853 7.999 0.317 1.00 89.19 78 ASN A N 1
ATOM 633 C CA . ASN A 1 78 ? 0.611 7.872 -0.451 1.00 89.19 78 ASN A CA 1
ATOM 634 C C . ASN A 1 78 ? 0.727 8.406 -1.897 1.00 89.19 78 ASN A C 1
ATOM 636 O O . ASN A 1 78 ? -0.152 8.143 -2.722 1.00 89.19 78 ASN A O 1
ATOM 640 N N . ASN A 1 79 ? 1.792 9.139 -2.239 1.00 92.81 79 ASN A N 1
ATOM 641 C CA . ASN A 1 79 ? 1.978 9.706 -3.567 1.00 92.81 79 ASN A CA 1
ATOM 642 C C . ASN A 1 79 ? 3.452 9.719 -3.993 1.00 92.81 79 ASN A C 1
ATOM 644 O O . ASN A 1 79 ? 4.187 10.674 -3.747 1.00 92.81 79 ASN A O 1
ATOM 648 N N . TYR A 1 80 ? 3.858 8.682 -4.727 1.00 93.31 80 TYR A N 1
ATOM 649 C CA . TYR A 1 80 ? 5.198 8.617 -5.299 1.00 93.31 80 TYR A CA 1
ATOM 650 C C . TYR A 1 80 ? 5.450 9.748 -6.300 1.00 93.31 80 TYR A C 1
ATOM 652 O O . TYR A 1 80 ? 6.559 10.268 -6.360 1.00 93.31 80 TYR A O 1
ATOM 660 N N . ASP A 1 81 ? 4.448 10.147 -7.087 1.00 92.75 81 ASP A N 1
ATOM 661 C CA . ASP A 1 81 ? 4.636 11.174 -8.121 1.00 92.75 81 ASP A CA 1
ATOM 662 C C . ASP A 1 81 ? 5.060 12.524 -7.516 1.00 92.75 81 ASP A C 1
ATOM 664 O O . ASP A 1 81 ? 5.793 13.280 -8.158 1.00 92.75 81 ASP A O 1
ATOM 668 N N . LYS A 1 82 ? 4.654 12.788 -6.266 1.00 94.25 82 LYS A N 1
ATOM 669 C CA . LYS A 1 82 ? 5.069 13.958 -5.482 1.00 94.25 82 LYS A CA 1
ATOM 670 C C . LYS A 1 82 ? 6.358 13.715 -4.701 1.00 94.25 82 LYS A C 1
ATOM 672 O O . LYS A 1 82 ? 7.309 14.473 -4.851 1.00 94.25 82 LYS A O 1
ATOM 677 N N . ASP A 1 83 ? 6.390 12.662 -3.888 1.00 92.50 83 ASP A N 1
ATOM 678 C CA . ASP A 1 83 ? 7.438 12.497 -2.873 1.00 92.50 83 ASP A CA 1
ATOM 679 C C . ASP A 1 83 ? 8.661 11.739 -3.391 1.00 92.50 83 ASP A C 1
ATOM 681 O O . ASP A 1 83 ? 9.754 11.860 -2.844 1.00 92.50 83 ASP A O 1
ATOM 685 N N . ARG A 1 84 ? 8.472 10.922 -4.434 1.00 89.94 84 ARG A N 1
ATOM 686 C CA . ARG A 1 84 ? 9.487 10.063 -5.065 1.00 89.94 84 ARG A CA 1
ATOM 687 C C . ARG A 1 84 ? 10.201 9.10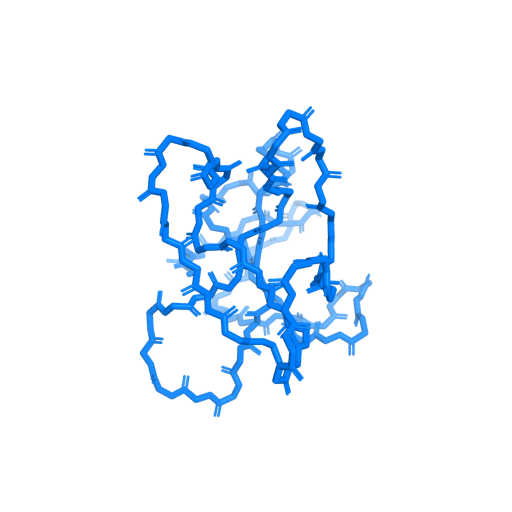9 -4.098 1.00 89.94 84 ARG A C 1
ATOM 689 O O . ARG A 1 84 ? 11.275 8.602 -4.418 1.00 89.94 84 ARG A O 1
ATOM 696 N N . LYS A 1 85 ? 9.594 8.815 -2.943 1.00 89.25 85 LYS A N 1
ATOM 697 C CA . LYS A 1 85 ? 10.098 7.855 -1.952 1.00 89.25 85 LYS A CA 1
ATOM 698 C C . LYS A 1 85 ? 9.571 6.457 -2.245 1.00 89.25 85 LYS A C 1
ATOM 700 O O . LYS A 1 85 ? 8.362 6.254 -2.358 1.00 89.25 85 LYS A O 1
ATOM 705 N N . TRP A 1 86 ? 10.466 5.486 -2.349 1.00 89.81 86 TRP A N 1
ATOM 706 C CA . TRP A 1 86 ? 10.117 4.108 -2.674 1.00 89.81 86 TRP A CA 1
ATOM 707 C C . TRP A 1 86 ? 11.097 3.122 -2.046 1.00 89.81 86 TRP A C 1
ATOM 709 O O . TRP A 1 86 ? 12.235 3.476 -1.758 1.00 89.81 86 TRP A O 1
ATOM 719 N N . GLY A 1 87 ? 10.644 1.884 -1.877 1.00 86.69 87 GLY A N 1
ATOM 720 C CA . GLY A 1 87 ? 11.449 0.771 -1.385 1.00 86.69 87 GLY A CA 1
ATOM 721 C C . GLY A 1 87 ? 11.100 -0.526 -2.106 1.00 86.69 87 GLY A C 1
ATOM 722 O O . GLY A 1 87 ? 10.062 -0.629 -2.772 1.00 86.69 87 GLY A O 1
ATOM 723 N N . TYR A 1 88 ? 11.978 -1.521 -1.998 1.00 85.62 88 TYR A N 1
ATOM 724 C CA . TYR A 1 88 ? 11.682 -2.868 -2.478 1.00 85.62 88 TYR A CA 1
ATOM 725 C C . TYR A 1 88 ? 10.733 -3.597 -1.527 1.00 85.62 88 TYR A C 1
ATOM 727 O O . TYR A 1 88 ? 10.738 -3.371 -0.317 1.00 85.62 88 TYR A O 1
ATOM 735 N N . CYS A 1 89 ? 9.935 -4.483 -2.113 1.00 80.56 89 CYS A N 1
ATOM 736 C CA . CYS A 1 89 ? 9.138 -5.472 -1.407 1.00 80.56 89 CYS A CA 1
ATOM 737 C C . CYS A 1 89 ? 9.799 -6.854 -1.472 1.00 80.56 89 CYS A C 1
ATOM 739 O O . CYS A 1 89 ? 9.410 -7.666 -0.604 1.00 80.56 89 CYS A O 1
#

Mean predicted aligned error: 5.4 Å

Organism: Nematostella vectensis (NCBI:txid45351)

Sequence (89 aa):
CVFPFVYRGKRYNSCTRARHNRPWCAITPNYDVDKLWGNCAGGRGDECCVFPFIYKGRRYNACTRRNSKRGPWCSLTNNYDKDRKWGYC

InterPro domains:
  IPR000562 Fibronectin type II domain [PF00040] (1-40)
  IPR000562 Fibronectin type II domain [PF00040] (49-89)
  IPR000562 Fibronectin type II domain [PS00023] (49-89)
  IPR000562 Fibronectin type II domain [PS51092] (1-42)
  IPR000562 Fibronectin type II domain [PS51092] (44-89)
  IPR000562 Fibronectin type II domain [SM00059] (1-40)
  IPR000562 Fibronectin type II domain [SM00059] (42-89)
  IPR000562 Fibronectin type II domain [cd00062] (1-40)
  IPR000562 Fibronectin type II domain [cd00062] (49-89)
  IPR013806 Kringle-like fold [SSF57440] (1-40)
  IPR013806 Kringle-like fold [SSF57440] (44-89)
  IPR036943 Fibronectin type II domain superfamily [G3DSA:2.10.10.10] (1-42)
  IPR036943 Fibronectin type II domain superfamily [G3DSA:2.10.10.10] (43-89)
  IPR051666 Seminal Plasma Capacitation Regulator [PTHR22918] (40-89)

Radius of gyration: 12.78 Å; Cα contacts (8 Å, |Δi|>4): 191; chains: 1; bounding box: 28×26×34 Å

Nearest PDB structures (foldseek):
  1h8p-assembly1_A  TM=4.825E-01  e=9.779E-10  Bos taurus
  1pdc-assembly1_A  TM=7.917E-01  e=6.579E-04  Bos taurus
  6um2-assembly1_A  TM=7.107E-01  e=3.359E-03  Bos taurus
  8k8h-assembly1_A  TM=7.377E-01  e=1.039E-02  Homo sapiens
  7jpu-assembly1_D  TM=7.106E-01  e=1.715E-02  Homo sapiens

Foldseek 3Di:
DDPQADDPNDTDRAFDCVVHPATKDAPDRYCVPPVWIFGDDPDDDDQTFIPQAADPNDTDRDFDCVPPPPATKGASDNYCVPPVHIDHD

Solvent-accessible surface area (backbone atoms only — not comparable to full-atom values): 5060 Å² total; per-residue (Å²): 104,33,71,58,14,31,51,89,90,38,79,35,79,58,71,39,52,78,98,44,98,55,39,25,32,24,61,38,58,41,24,78,78,70,61,34,28,24,47,60,64,100,58,93,71,91,74,32,36,28,27,51,16,30,50,89,92,37,80,37,80,60,69,39,49,79,99,45,93,88,49,40,27,32,23,51,35,59,37,24,76,78,70,69,40,65,45,80,110

Secondary structure (DSSP, 8-state):
--SSEEETTEEESS-B-TTSSS-EEESSSBHHHH--EEE--SSSSS-PEEESEEETTEEESS-B-TT-SSS-EEESSSBHHHH--EEE-